Protein AF-A0A529NKX2-F1 (afdb_monomer_lite)

Radius of gyration: 17.45 Å; chains: 1; bounding box: 46×30×50 Å

Secondary structure (DSSP, 8-state):
-HHHHHHHHHHHHHTTT----HHHHHHHHHHHHHHHS--S------SSSSTT-TTTT-SS-S-EEE----S--HHHH-SSHHHHHHHHHTT--TT--EEE---S-HHHHHHHHHHHHHTT--EEEBTTTB-EEEETTEEEE-

Sequence (142 aa):
DQVFAEAIARVAAANEGQKITVFEILTAVTFLLFAEHPAEAAIIEVGLGGRFDATNVIARPAVSVIMPVSMDHEAYLGDRVELIAAEKAGIIKPGCPVVIGAQESETALQVLIDTAERLDCPTFVYGQDFLAFEENGRMVYQ

Structure (mmCIF, N/CA/C/O backbone):
data_AF-A0A529NKX2-F1
#
_entry.id   AF-A0A529NKX2-F1
#
loop_
_atom_site.group_PDB
_atom_site.id
_atom_site.type_symbol
_atom_site.label_atom_id
_atom_site.label_alt_id
_atom_site.label_comp_id
_atom_site.label_asym_id
_atom_site.label_entity_id
_atom_site.label_seq_id
_atom_site.pdbx_PDB_ins_code
_atom_site.Cartn_x
_atom_site.Cartn_y
_atom_site.Cartn_z
_atom_site.occupancy
_atom_site.B_iso_or_equiv
_atom_site.auth_seq_id
_atom_site.auth_comp_id
_atom_site.auth_asym_id
_atom_site.auth_atom_id
_atom_site.pdbx_PDB_model_num
ATOM 1 N N . ASP A 1 1 ? -23.058 16.094 -0.595 1.00 85.75 1 ASP A N 1
ATOM 2 C CA . ASP A 1 1 ? -23.478 14.759 -1.039 1.00 85.75 1 ASP A CA 1
ATOM 3 C C . ASP A 1 1 ? -24.134 14.047 0.140 1.00 85.75 1 ASP A C 1
ATOM 5 O O . ASP A 1 1 ? -23.579 14.118 1.233 1.00 85.75 1 ASP A O 1
ATOM 9 N N . GLN A 1 2 ? -25.337 13.490 -0.031 1.00 94.62 2 GLN A N 1
ATOM 10 C CA . GLN A 1 2 ? -26.101 12.903 1.081 1.00 94.62 2 GLN A CA 1
ATOM 11 C C . GLN A 1 2 ? -25.542 11.539 1.503 1.00 94.62 2 GLN A C 1
ATOM 13 O O . GLN A 1 2 ? -25.397 11.289 2.698 1.00 94.62 2 GLN A O 1
ATOM 18 N N . VAL A 1 3 ? -25.158 10.704 0.534 1.00 95.44 3 VAL A N 1
ATOM 19 C CA . VAL A 1 3 ? -24.600 9.365 0.775 1.00 95.44 3 VAL A CA 1
ATOM 20 C C . VAL A 1 3 ? -23.324 9.463 1.608 1.00 95.44 3 VAL A C 1
ATOM 22 O O . VAL A 1 3 ? -23.171 8.778 2.618 1.00 95.44 3 VAL A O 1
ATOM 25 N N . PHE A 1 4 ? -22.433 10.381 1.241 1.00 95.31 4 PHE A N 1
ATOM 26 C CA . PHE A 1 4 ? -21.187 10.609 1.961 1.00 95.31 4 PHE A CA 1
ATOM 27 C C . PHE A 1 4 ? -21.413 11.098 3.400 1.00 95.31 4 PHE A C 1
ATOM 29 O O . PHE A 1 4 ? -20.766 10.617 4.329 1.00 95.31 4 PHE A O 1
ATOM 36 N N . ALA A 1 5 ? -22.358 12.022 3.609 1.00 96.81 5 ALA A N 1
ATOM 37 C CA . ALA A 1 5 ? -22.680 12.530 4.943 1.00 96.81 5 ALA A CA 1
ATOM 38 C C . ALA A 1 5 ? -23.252 11.433 5.860 1.00 96.81 5 ALA A C 1
ATOM 40 O O . ALA A 1 5 ? -22.874 11.340 7.030 1.00 96.81 5 ALA A O 1
ATOM 41 N N . GLU A 1 6 ? -24.125 10.576 5.325 1.00 97.81 6 GLU A N 1
ATOM 42 C CA . GLU A 1 6 ? -24.682 9.432 6.052 1.00 97.81 6 GLU A CA 1
ATOM 43 C C . GLU A 1 6 ? -23.605 8.391 6.389 1.00 97.81 6 GLU A C 1
ATOM 45 O O . GLU A 1 6 ? -23.567 7.883 7.513 1.00 97.81 6 GLU A O 1
ATOM 50 N N . ALA A 1 7 ? -22.679 8.115 5.466 1.00 98.06 7 ALA A N 1
ATOM 51 C CA . ALA A 1 7 ? -21.559 7.212 5.713 1.00 98.06 7 ALA A CA 1
ATOM 52 C C . ALA A 1 7 ? -20.634 7.729 6.829 1.00 98.06 7 ALA A C 1
ATOM 54 O O . ALA A 1 7 ? -20.280 6.963 7.727 1.00 98.06 7 ALA A O 1
ATOM 55 N N . ILE A 1 8 ? -20.314 9.031 6.843 1.00 97.81 8 ILE A N 1
ATOM 56 C CA . ILE A 1 8 ? -19.549 9.650 7.940 1.00 97.81 8 ILE A CA 1
ATOM 57 C C . ILE A 1 8 ? -20.266 9.455 9.277 1.00 97.81 8 ILE A C 1
ATOM 59 O O . ILE A 1 8 ? -19.635 9.041 10.248 1.00 97.81 8 ILE A O 1
ATOM 63 N N . ALA A 1 9 ? -21.575 9.718 9.342 1.00 97.62 9 ALA A N 1
ATOM 64 C CA . ALA A 1 9 ? -22.340 9.567 10.579 1.00 97.62 9 ALA A CA 1
ATOM 65 C C . ALA A 1 9 ? -22.315 8.120 11.101 1.00 97.62 9 ALA A C 1
ATOM 67 O O . ALA A 1 9 ? -22.156 7.895 12.301 1.00 97.62 9 ALA A O 1
ATOM 68 N N . ARG A 1 10 ? -22.413 7.135 10.200 1.00 98.25 10 ARG A N 1
ATOM 69 C CA . ARG A 1 10 ? -22.352 5.705 10.539 1.00 98.25 10 ARG A CA 1
ATOM 70 C C . ARG A 1 10 ? -20.978 5.290 11.056 1.00 98.25 10 ARG A C 1
ATOM 72 O O . ARG A 1 10 ? -20.902 4.611 12.077 1.00 98.25 10 ARG A O 1
ATOM 79 N N . VAL A 1 11 ? -19.902 5.720 10.398 1.00 98.31 11 VAL A N 1
ATOM 80 C CA . VAL A 1 11 ? -18.531 5.433 10.849 1.00 98.31 11 VAL A CA 1
ATOM 81 C C . VAL A 1 11 ? -18.236 6.131 12.178 1.00 98.31 11 VAL A C 1
ATOM 83 O O . VAL A 1 11 ? -17.690 5.509 13.085 1.00 98.31 11 VAL A O 1
ATOM 86 N N . ALA A 1 12 ? -18.649 7.390 12.343 1.00 97.62 12 ALA A N 1
ATOM 87 C CA . ALA A 1 12 ? -18.492 8.120 13.599 1.00 97.62 12 ALA A CA 1
ATOM 88 C C . ALA A 1 12 ? -19.227 7.433 14.762 1.00 97.62 12 ALA A C 1
ATOM 90 O O . ALA A 1 12 ? -18.684 7.352 15.864 1.00 97.62 12 ALA A O 1
ATOM 91 N N . ALA A 1 13 ? -20.432 6.908 14.512 1.00 98.12 13 ALA A N 1
ATOM 92 C CA . ALA A 1 13 ? -21.175 6.122 15.492 1.00 98.12 13 ALA A CA 1
ATOM 93 C C . ALA A 1 13 ? -20.450 4.811 15.844 1.00 98.12 13 ALA A C 1
ATOM 95 O O . ALA A 1 13 ? -20.324 4.491 17.023 1.00 98.12 13 ALA A O 1
ATOM 96 N N . ALA A 1 14 ? -19.921 4.094 14.846 1.00 97.88 14 ALA A N 1
ATOM 97 C CA . ALA A 1 14 ? -19.155 2.859 15.047 1.00 97.88 14 ALA A CA 1
ATOM 98 C C . ALA A 1 14 ? -17.820 3.075 15.786 1.00 97.88 14 ALA A C 1
ATOM 100 O O . ALA A 1 14 ? -17.320 2.160 16.430 1.00 97.88 14 ALA A O 1
ATOM 101 N N . ASN A 1 15 ? -17.251 4.279 15.716 1.00 97.50 15 ASN A N 1
ATOM 102 C CA . ASN A 1 15 ? -16.038 4.659 16.439 1.00 97.50 15 ASN A CA 1
ATOM 103 C C . ASN A 1 15 ? -16.283 4.950 17.940 1.00 97.50 15 ASN A C 1
ATOM 105 O O . ASN A 1 15 ? -15.334 5.192 18.681 1.00 97.50 15 ASN A O 1
ATOM 109 N N . GLU A 1 16 ? -17.539 4.966 18.408 1.00 97.19 16 GLU A N 1
ATOM 110 C CA . GLU A 1 16 ? -17.915 5.067 19.834 1.00 97.19 16 GLU A CA 1
ATOM 111 C C . GLU A 1 16 ? -17.260 6.239 20.603 1.00 97.19 16 GLU A C 1
ATOM 113 O O . GLU A 1 16 ? -16.969 6.158 21.796 1.00 97.19 16 GLU A O 1
ATOM 118 N N . GLY A 1 17 ? -17.010 7.361 19.920 1.00 94.38 17 GLY A N 1
ATOM 119 C CA . GLY A 1 17 ? -16.386 8.546 20.521 1.00 94.38 17 GLY A CA 1
A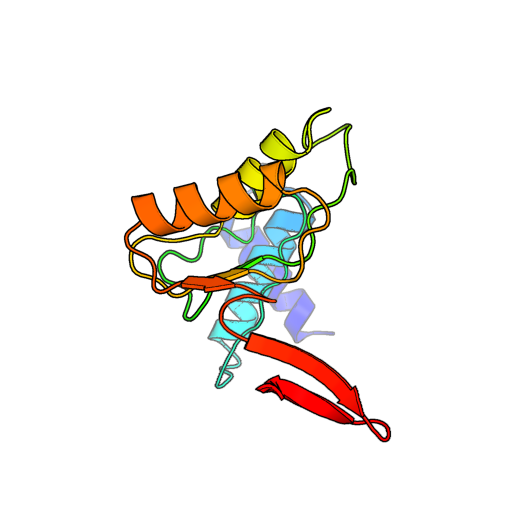TOM 120 C C . GLY A 1 17 ? -14.890 8.404 20.837 1.00 94.38 17 GLY A C 1
ATOM 121 O O . GLY A 1 17 ? -14.331 9.271 21.513 1.00 94.38 17 GLY A O 1
ATOM 122 N N . GLN A 1 18 ? -14.224 7.352 20.352 1.00 97.38 18 GLN A N 1
ATOM 123 C CA . GLN A 1 18 ? -12.772 7.217 20.460 1.00 97.38 18 GLN A CA 1
ATOM 124 C C . GLN A 1 18 ? -12.046 8.305 19.658 1.00 97.38 18 GLN A C 1
ATOM 126 O O . GLN A 1 18 ? -12.578 8.876 18.702 1.00 97.38 18 GLN A O 1
ATOM 131 N N . LYS A 1 19 ? -10.803 8.613 20.048 1.00 97.31 19 LYS A N 1
ATOM 132 C CA . LYS A 1 19 ? -9.968 9.541 19.277 1.00 97.31 19 LYS A CA 1
ATOM 133 C C . LYS A 1 19 ? -9.666 8.926 17.914 1.00 97.31 19 LYS A C 1
ATOM 135 O O . LYS A 1 19 ? -9.144 7.822 17.855 1.00 97.31 19 LYS A O 1
ATOM 140 N N . ILE A 1 20 ? -9.955 9.678 16.861 1.00 97.12 20 ILE A N 1
ATOM 141 C CA . ILE A 1 20 ? -9.715 9.294 15.474 1.00 97.12 20 ILE A CA 1
ATOM 142 C C . ILE A 1 20 ? -9.286 10.534 14.691 1.00 97.12 20 ILE A C 1
ATOM 144 O O . ILE A 1 20 ? -9.773 11.642 14.937 1.00 97.12 20 ILE A O 1
ATOM 148 N N . THR A 1 21 ? -8.341 10.370 13.778 1.00 97.06 21 THR A N 1
ATOM 149 C CA . THR A 1 21 ? -7.905 11.431 12.872 1.00 97.06 21 THR A CA 1
ATOM 150 C C . THR A 1 21 ? -8.891 11.603 11.717 1.00 97.06 21 THR A C 1
ATOM 152 O O . THR A 1 21 ? -9.696 10.723 11.407 1.00 97.06 21 THR A O 1
ATOM 155 N N . VAL A 1 22 ? -8.802 12.744 11.028 1.00 96.06 22 VAL A N 1
ATOM 156 C CA . VAL A 1 22 ? -9.583 12.979 9.802 1.00 96.06 22 VAL A CA 1
ATOM 157 C C . VAL A 1 22 ? -9.248 11.934 8.730 1.00 96.06 22 VAL A C 1
ATOM 159 O O . VAL A 1 22 ? -10.135 11.495 8.008 1.00 96.06 22 VAL A O 1
ATOM 162 N N . PHE A 1 23 ? -7.992 11.496 8.640 1.00 96.94 23 PHE A N 1
ATOM 163 C CA . PHE A 1 23 ? -7.594 10.504 7.644 1.00 96.94 23 PHE A CA 1
ATOM 164 C C . PHE A 1 23 ? -8.150 9.109 7.958 1.00 96.94 23 PHE A C 1
ATOM 166 O O . PHE A 1 23 ? -8.696 8.450 7.076 1.00 96.94 23 PHE A O 1
ATOM 173 N N . GLU A 1 24 ? -8.092 8.678 9.219 1.00 98.00 24 GLU A N 1
ATOM 174 C CA . GLU A 1 24 ? -8.627 7.378 9.642 1.00 98.00 24 GLU A CA 1
ATOM 175 C C . GLU A 1 24 ? -10.145 7.291 9.452 1.00 98.00 24 GLU A C 1
ATOM 177 O O . GLU A 1 24 ? -10.638 6.302 8.906 1.00 98.00 24 GLU A O 1
ATOM 182 N N . ILE A 1 25 ? -10.898 8.334 9.835 1.00 97.69 25 ILE A N 1
ATOM 183 C CA . ILE A 1 25 ? -12.359 8.313 9.677 1.00 97.69 25 ILE A CA 1
ATOM 184 C C . ILE A 1 25 ? -12.759 8.286 8.199 1.00 97.69 25 ILE A C 1
ATOM 186 O O . ILE A 1 25 ? -13.655 7.535 7.821 1.00 97.69 25 ILE A O 1
ATOM 190 N N . LEU A 1 26 ? -12.068 9.048 7.345 1.00 97.50 26 LEU A N 1
ATOM 191 C CA . LEU A 1 26 ? -12.326 9.046 5.907 1.00 97.50 26 LEU A CA 1
ATOM 192 C C . LEU A 1 26 ? -11.925 7.721 5.254 1.00 97.50 26 LEU A C 1
ATOM 194 O O . LEU A 1 26 ? -12.648 7.237 4.391 1.00 97.50 26 LEU A O 1
ATOM 198 N N . THR A 1 27 ? -10.842 7.091 5.706 1.00 97.88 27 THR A N 1
ATOM 199 C CA . THR A 1 27 ? -10.431 5.762 5.232 1.00 97.88 27 THR A CA 1
ATOM 200 C C . THR A 1 27 ? -11.493 4.706 5.548 1.00 97.88 27 THR A C 1
ATOM 202 O O . THR A 1 27 ? -11.876 3.922 4.678 1.00 97.88 27 THR A O 1
ATOM 205 N N . ALA A 1 28 ? -12.046 4.721 6.763 1.00 98.12 28 ALA A N 1
ATOM 206 C CA . ALA A 1 28 ? -13.148 3.837 7.132 1.00 98.12 28 ALA A CA 1
ATOM 207 C C . ALA A 1 28 ? -14.425 4.115 6.313 1.00 98.12 28 ALA A C 1
ATOM 209 O O . ALA A 1 28 ? -15.097 3.173 5.889 1.00 98.12 28 ALA A O 1
ATOM 210 N N . VAL A 1 29 ? -14.737 5.387 6.031 1.00 97.88 29 VAL A N 1
ATOM 211 C CA . VAL A 1 29 ? -15.843 5.769 5.133 1.00 97.88 29 VAL A CA 1
ATOM 212 C C . VAL A 1 29 ? -15.618 5.237 3.717 1.00 97.88 29 VAL A C 1
ATOM 214 O O . VAL A 1 29 ? -16.550 4.691 3.132 1.00 97.88 29 VAL A O 1
ATOM 217 N N . THR A 1 30 ? -14.397 5.322 3.183 1.00 96.56 30 THR A N 1
ATOM 218 C CA . THR A 1 30 ? -14.043 4.756 1.873 1.00 96.56 30 THR A CA 1
ATOM 219 C C . THR A 1 30 ? -14.324 3.256 1.821 1.00 96.56 30 TH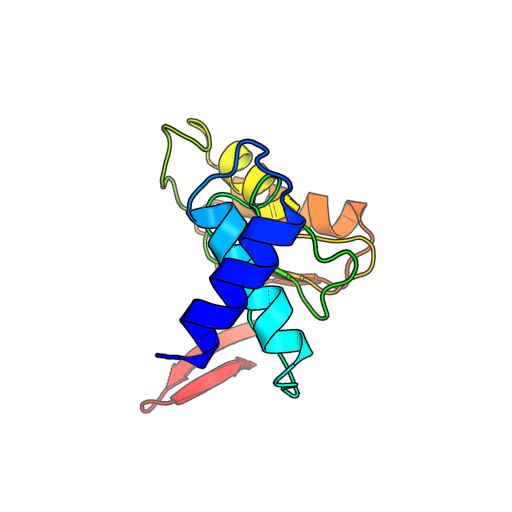R A C 1
ATOM 221 O O . THR A 1 30 ? -15.006 2.795 0.908 1.00 96.56 30 THR A O 1
ATOM 224 N N . PHE A 1 31 ? -13.872 2.489 2.820 1.00 96.62 31 PHE A N 1
ATOM 225 C CA . PHE A 1 31 ? -14.134 1.047 2.862 1.00 96.62 31 PHE A CA 1
ATOM 226 C C . PHE A 1 31 ? -15.620 0.712 2.987 1.00 96.62 31 PHE A C 1
ATOM 228 O O . PHE A 1 31 ? -16.087 -0.216 2.326 1.00 96.62 31 PHE A O 1
ATOM 235 N N . LEU A 1 32 ? -16.373 1.474 3.786 1.00 97.12 32 LEU A N 1
ATOM 236 C CA . LEU A 1 32 ? -17.819 1.300 3.894 1.00 97.12 32 LEU A CA 1
ATOM 237 C C . LEU A 1 32 ? -18.502 1.528 2.540 1.00 97.12 32 LEU A C 1
ATOM 239 O O . LEU A 1 32 ? -19.291 0.697 2.094 1.00 97.12 32 LEU A O 1
ATOM 243 N N . LEU A 1 33 ? -18.166 2.625 1.862 1.00 96.44 33 LEU A N 1
ATOM 244 C CA . LEU A 1 33 ? -18.782 2.972 0.587 1.00 96.44 33 LEU A CA 1
ATOM 245 C C . LEU A 1 33 ? -18.423 1.981 -0.521 1.00 96.44 33 LEU A C 1
ATOM 247 O O . LEU A 1 33 ? -19.312 1.620 -1.287 1.00 96.44 33 LEU A O 1
ATOM 251 N N . PHE A 1 34 ? -17.182 1.493 -0.586 1.00 95.62 34 PHE A N 1
ATOM 252 C CA . PHE A 1 34 ? -16.777 0.470 -1.561 1.00 95.62 34 PHE A CA 1
ATOM 253 C C . PHE A 1 34 ? -17.392 -0.906 -1.292 1.00 95.62 34 PHE A C 1
ATOM 255 O O . PHE A 1 34 ? -17.601 -1.671 -2.231 1.00 95.62 34 PHE A O 1
ATOM 262 N N . ALA A 1 35 ? -17.732 -1.224 -0.041 1.00 94.19 35 ALA A N 1
ATOM 263 C CA . ALA A 1 35 ? -18.489 -2.434 0.270 1.00 94.19 35 ALA A CA 1
ATOM 264 C C . ALA A 1 35 ? -19.962 -2.336 -0.177 1.00 94.19 35 ALA A C 1
ATOM 266 O O . ALA A 1 35 ? -20.564 -3.344 -0.542 1.00 94.19 35 ALA A O 1
ATOM 267 N N . GLU A 1 36 ? -20.544 -1.134 -0.152 1.00 95.88 36 GLU A N 1
ATOM 268 C CA . GLU A 1 36 ? -21.944 -0.879 -0.529 1.00 95.88 36 GLU A CA 1
ATOM 269 C C . GLU A 1 36 ? -22.129 -0.598 -2.026 1.00 95.88 36 GLU A C 1
ATOM 271 O O . GLU A 1 36 ? -23.197 -0.856 -2.580 1.00 95.88 36 GLU A O 1
ATOM 276 N N . HIS A 1 37 ? -21.078 -0.113 -2.683 1.00 94.31 37 HIS A N 1
ATOM 277 C CA . HIS A 1 37 ? -21.026 0.182 -4.111 1.00 94.31 37 HIS A CA 1
ATOM 278 C C . HIS A 1 37 ? -19.907 -0.662 -4.732 1.00 94.31 37 HIS A C 1
ATOM 280 O O . HIS A 1 37 ? -18.814 -0.145 -4.979 1.00 94.31 37 HIS A O 1
ATOM 286 N N . PRO A 1 38 ? -20.140 -1.974 -4.920 1.00 89.69 38 PRO A N 1
ATOM 287 C CA . PRO A 1 38 ? -19.096 -2.887 -5.353 1.00 89.69 38 PRO A CA 1
ATOM 288 C C . PRO A 1 38 ? -18.570 -2.501 -6.738 1.00 89.69 38 PRO A C 1
ATOM 290 O O . PRO A 1 38 ? -19.341 -2.213 -7.652 1.00 89.69 38 PRO A O 1
ATOM 293 N N . ALA A 1 39 ? -17.249 -2.548 -6.879 1.00 91.06 39 ALA A N 1
ATOM 294 C CA . ALA A 1 39 ? -16.526 -2.421 -8.138 1.00 91.06 39 ALA A CA 1
ATOM 295 C C . ALA A 1 39 ? -15.757 -3.718 -8.419 1.00 91.06 39 ALA A C 1
ATOM 297 O O . ALA A 1 39 ? -15.480 -4.495 -7.502 1.00 91.06 39 ALA A O 1
ATOM 298 N N . GLU A 1 40 ? -15.362 -3.946 -9.672 1.00 95.06 40 GLU A N 1
ATOM 299 C CA . GLU A 1 40 ? -14.518 -5.092 -10.036 1.00 95.06 40 GLU A CA 1
ATOM 300 C C . GLU A 1 40 ? -13.131 -5.013 -9.382 1.00 95.06 40 GLU A C 1
ATOM 302 O O . GLU A 1 40 ? -12.517 -6.039 -9.090 1.00 95.06 40 GLU A O 1
ATOM 307 N N . ALA A 1 41 ? -12.648 -3.794 -9.136 1.00 95.00 41 ALA A N 1
ATOM 308 C CA . ALA A 1 41 ? -11.423 -3.521 -8.403 1.00 95.00 41 ALA A CA 1
ATOM 309 C C . ALA A 1 41 ? -11.530 -2.186 -7.656 1.00 95.00 41 ALA A C 1
ATOM 311 O O . ALA A 1 41 ? -12.131 -1.232 -8.148 1.00 95.00 41 ALA A O 1
ATOM 312 N N . ALA A 1 42 ? -10.893 -2.112 -6.489 1.00 95.56 42 ALA A N 1
ATOM 313 C CA . ALA A 1 42 ? -10.696 -0.874 -5.746 1.00 95.56 42 ALA A CA 1
ATOM 314 C C . ALA A 1 42 ? -9.198 -0.560 -5.686 1.00 95.56 42 ALA A C 1
ATOM 316 O O . ALA A 1 42 ? -8.399 -1.408 -5.288 1.00 95.56 42 ALA A O 1
ATOM 317 N N . ILE A 1 43 ? -8.828 0.659 -6.074 1.00 96.75 43 ILE A N 1
ATOM 318 C CA . ILE A 1 43 ? -7.463 1.171 -5.939 1.00 96.75 43 ILE A CA 1
ATOM 319 C C . ILE A 1 43 ? -7.424 2.010 -4.669 1.00 96.75 43 ILE A C 1
ATOM 321 O O . ILE A 1 43 ? -8.171 2.981 -4.546 1.00 96.75 43 ILE A O 1
ATOM 325 N N . ILE A 1 44 ? -6.576 1.612 -3.723 1.00 97.31 44 ILE A N 1
ATOM 326 C CA . ILE A 1 44 ? -6.427 2.285 -2.434 1.00 97.31 44 ILE A CA 1
ATOM 327 C C . ILE A 1 44 ? -5.046 2.924 -2.396 1.00 97.31 44 ILE A C 1
ATOM 329 O O . ILE A 1 44 ? -4.034 2.230 -2.309 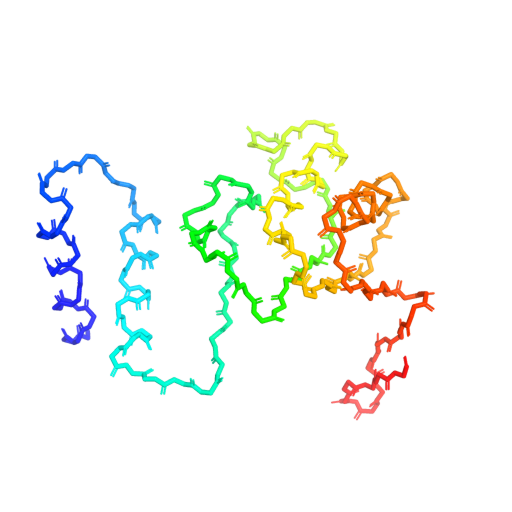1.00 97.31 44 ILE A O 1
ATOM 333 N N . GLU A 1 45 ? -5.016 4.247 -2.501 1.00 97.38 45 GLU A N 1
ATOM 334 C CA . GLU A 1 45 ? -3.793 5.028 -2.358 1.00 97.38 45 GLU A CA 1
ATOM 335 C C . GLU A 1 45 ? -3.455 5.187 -0.874 1.00 97.38 45 GLU A C 1
ATOM 337 O O . GLU A 1 45 ? -4.296 5.592 -0.070 1.00 97.38 45 GLU A O 1
ATOM 342 N N . VAL A 1 46 ? -2.219 4.847 -0.517 1.00 97.06 46 VAL A N 1
ATOM 343 C CA . VAL A 1 46 ? -1.682 5.035 0.833 1.00 97.06 46 VAL A CA 1
ATOM 344 C C . VAL A 1 46 ? -1.550 6.529 1.116 1.00 97.06 46 VAL A C 1
ATOM 346 O O . VAL A 1 46 ? -1.013 7.259 0.288 1.00 97.06 46 VAL A O 1
ATOM 349 N N . GLY A 1 47 ? -1.979 6.980 2.296 1.00 93.06 47 GLY A N 1
ATOM 350 C CA . GLY A 1 47 ? -1.854 8.386 2.683 1.00 93.06 47 GLY A CA 1
ATOM 351 C C . GLY A 1 47 ? -0.407 8.799 2.944 1.00 93.06 47 GLY A C 1
ATOM 352 O O . GLY A 1 47 ? 0.098 9.740 2.334 1.00 93.06 47 GLY A O 1
ATOM 353 N N . LEU A 1 48 ? 0.271 8.103 3.860 1.00 90.31 48 LEU A N 1
ATOM 354 C CA . LEU A 1 48 ? 1.669 8.367 4.198 1.00 90.31 48 LEU A CA 1
ATOM 355 C C . LEU A 1 48 ? 2.416 7.093 4.605 1.00 90.31 48 LEU A C 1
ATOM 357 O O . LEU A 1 48 ? 1.974 6.324 5.455 1.00 90.31 48 LEU A O 1
ATOM 361 N N . GLY A 1 49 ? 3.609 6.905 4.039 1.00 92.12 49 GLY A N 1
ATOM 362 C CA . GLY A 1 49 ? 4.448 5.744 4.335 1.00 92.12 49 GLY A CA 1
ATOM 363 C C . GLY A 1 49 ? 3.828 4.460 3.788 1.00 92.12 49 GLY A C 1
ATOM 364 O O . GLY A 1 49 ? 3.861 4.237 2.580 1.00 92.12 49 GLY A O 1
ATOM 365 N N . GLY A 1 50 ? 3.286 3.627 4.675 1.00 95.56 50 GLY A N 1
ATOM 366 C CA . GLY A 1 50 ? 2.619 2.372 4.324 1.00 95.56 50 GLY A CA 1
ATOM 367 C C . GLY A 1 50 ? 2.332 1.502 5.539 1.00 95.56 50 GLY A C 1
ATOM 368 O O . GLY A 1 50 ? 1.184 1.170 5.816 1.00 95.56 50 GLY A O 1
ATOM 369 N N . ARG A 1 51 ? 3.364 1.172 6.319 1.00 96.19 51 ARG A N 1
ATOM 370 C CA . ARG A 1 51 ? 3.276 0.249 7.460 1.00 96.19 51 ARG A CA 1
ATOM 371 C C . ARG A 1 51 ? 2.200 0.635 8.474 1.00 96.19 51 ARG A C 1
ATOM 373 O O . ARG A 1 51 ? 1.436 -0.238 8.881 1.00 96.19 51 ARG A O 1
ATOM 380 N N . PHE A 1 52 ? 2.147 1.907 8.855 1.00 95.50 52 PHE A N 1
ATOM 381 C CA . PHE A 1 52 ? 1.205 2.443 9.845 1.00 95.50 52 PHE A CA 1
ATOM 382 C C . PHE A 1 52 ? 0.102 3.313 9.236 1.00 95.50 52 PHE A C 1
ATOM 384 O O . PHE A 1 52 ? -0.597 4.018 9.961 1.00 95.50 52 PHE A O 1
ATOM 391 N N . ASP A 1 53 ? -0.057 3.277 7.916 1.00 97.56 53 ASP A N 1
ATOM 392 C CA . ASP A 1 53 ? -1.107 4.037 7.256 1.00 97.56 53 ASP A CA 1
ATOM 393 C C . ASP A 1 53 ? -2.489 3.435 7.552 1.00 97.56 53 ASP A C 1
ATOM 395 O O . ASP A 1 53 ? -2.644 2.212 7.620 1.00 97.56 53 ASP A O 1
ATOM 399 N N . ALA A 1 54 ? -3.513 4.284 7.689 1.00 97.81 54 ALA A N 1
ATOM 400 C CA . ALA A 1 54 ? -4.878 3.839 7.981 1.00 97.81 54 ALA A CA 1
ATOM 401 C C . ALA A 1 54 ? -5.438 2.883 6.911 1.00 97.81 54 ALA A C 1
ATOM 403 O O . ALA A 1 54 ? -6.313 2.065 7.200 1.00 97.81 54 ALA A O 1
ATOM 404 N N . THR A 1 55 ? -4.926 2.954 5.678 1.00 98.06 55 THR A N 1
ATOM 405 C CA . THR A 1 55 ? -5.327 2.063 4.583 1.00 98.06 55 THR A CA 1
ATOM 406 C C . THR A 1 55 ? -4.766 0.647 4.722 1.00 98.06 55 THR A C 1
ATOM 408 O O . THR A 1 55 ? -5.316 -0.294 4.143 1.00 98.06 55 THR A O 1
ATOM 411 N N . ASN A 1 56 ? -3.719 0.442 5.533 1.00 98.12 56 ASN A N 1
ATOM 412 C CA . ASN A 1 56 ? -2.987 -0.824 5.633 1.00 98.12 56 ASN A CA 1
ATOM 413 C C . ASN A 1 56 ? -3.698 -1.912 6.468 1.00 98.12 56 ASN A C 1
ATOM 415 O O . ASN A 1 56 ? -3.075 -2.792 7.064 1.00 98.12 56 ASN A O 1
ATOM 419 N N . VAL A 1 57 ? -5.026 -1.894 6.479 1.00 97.31 57 VAL A N 1
ATOM 420 C CA . VAL A 1 57 ? -5.890 -2.876 7.151 1.00 97.31 57 VAL A CA 1
ATOM 421 C C . VAL A 1 57 ? -6.328 -4.017 6.224 1.00 97.31 57 VAL A C 1
ATOM 423 O O . VAL A 1 57 ? -6.926 -4.996 6.668 1.00 97.31 57 VAL A O 1
ATOM 426 N N . ILE A 1 58 ? -6.000 -3.936 4.930 1.00 96.75 58 ILE A N 1
ATOM 427 C CA . ILE A 1 58 ? -6.296 -4.984 3.946 1.00 96.75 58 ILE A CA 1
ATOM 428 C C . ILE A 1 58 ? -5.314 -6.146 4.135 1.00 96.75 58 ILE A C 1
ATOM 430 O O . ILE A 1 58 ? -4.124 -6.035 3.835 1.00 96.75 58 ILE A O 1
ATOM 434 N N . ALA A 1 59 ? -5.807 -7.280 4.634 1.00 97.06 59 ALA A N 1
ATOM 435 C CA . ALA A 1 59 ? -4.969 -8.443 4.936 1.00 97.06 59 ALA A CA 1
ATOM 436 C C . ALA A 1 59 ? -4.439 -9.168 3.684 1.00 97.06 59 ALA A C 1
ATOM 438 O O . ALA A 1 59 ? -3.341 -9.717 3.722 1.00 97.06 59 ALA A O 1
ATOM 439 N N . ARG A 1 60 ? -5.217 -9.185 2.592 1.00 97.44 60 ARG A N 1
ATOM 440 C CA . ARG A 1 60 ? -4.884 -9.868 1.330 1.00 97.44 60 ARG A CA 1
ATOM 441 C C . ARG A 1 60 ? -5.240 -8.988 0.124 1.00 97.44 60 ARG A C 1
ATOM 443 O O . ARG A 1 60 ? -6.326 -9.163 -0.432 1.00 97.44 60 ARG A O 1
ATOM 450 N N . PRO A 1 61 ? -4.399 -8.004 -0.238 1.00 98.00 61 PRO A N 1
ATOM 451 C CA . PRO A 1 61 ? -4.594 -7.236 -1.462 1.00 98.00 61 PRO A CA 1
ATOM 452 C C . PRO A 1 61 ? -4.407 -8.141 -2.688 1.00 98.00 61 PRO A C 1
ATOM 454 O O . PRO A 1 61 ? -3.635 -9.097 -2.648 1.00 98.00 61 PRO A O 1
ATOM 457 N N . ALA A 1 62 ? -5.099 -7.831 -3.787 1.00 98.19 62 ALA A N 1
ATOM 458 C CA . ALA A 1 62 ? -4.889 -8.534 -5.057 1.00 98.19 62 ALA A CA 1
ATOM 459 C C . ALA A 1 62 ? -3.471 -8.297 -5.607 1.00 98.19 62 ALA A C 1
ATOM 461 O O . ALA A 1 62 ? -2.879 -9.186 -6.212 1.00 98.19 62 ALA A O 1
ATOM 462 N N . VAL A 1 63 ? -2.939 -7.097 -5.370 1.00 98.50 63 VAL A N 1
ATOM 463 C CA . VAL A 1 63 ? -1.565 -6.693 -5.662 1.00 98.50 63 VAL A CA 1
ATOM 464 C C . VAL A 1 63 ? -1.210 -5.491 -4.787 1.00 98.50 63 VAL A C 1
ATOM 466 O O . VAL A 1 63 ? -2.052 -4.617 -4.571 1.00 98.50 63 VAL A O 1
ATOM 469 N N . SER A 1 64 ? 0.023 -5.439 -4.290 1.00 98.62 64 SER A N 1
ATOM 470 C CA . SER A 1 64 ? 0.608 -4.229 -3.701 1.00 98.62 64 SER A CA 1
ATOM 471 C C . SER A 1 64 ? 1.498 -3.546 -4.735 1.00 98.62 64 SER A C 1
ATOM 473 O O . SER A 1 64 ? 2.233 -4.211 -5.459 1.00 98.62 64 SER A O 1
ATOM 475 N N . VAL A 1 65 ? 1.453 -2.219 -4.817 1.00 98.31 65 VAL A N 1
ATOM 476 C CA . VAL A 1 65 ? 2.238 -1.459 -5.797 1.00 98.31 65 VAL A CA 1
ATOM 477 C C . VAL A 1 65 ? 3.093 -0.438 -5.063 1.00 98.31 65 VAL A C 1
ATOM 479 O O . VAL A 1 65 ? 2.564 0.396 -4.331 1.00 98.31 65 VAL A O 1
ATOM 482 N N . ILE A 1 66 ? 4.409 -0.499 -5.259 1.00 97.94 66 ILE A N 1
ATOM 483 C CA . ILE A 1 66 ? 5.357 0.458 -4.686 1.00 97.94 66 ILE A CA 1
ATOM 484 C C . ILE A 1 66 ? 5.892 1.342 -5.806 1.00 97.94 66 ILE A C 1
ATOM 486 O O . ILE A 1 66 ? 6.652 0.897 -6.662 1.00 97.94 66 ILE A O 1
ATOM 490 N N . MET A 1 67 ? 5.464 2.600 -5.809 1.00 95.00 67 MET A N 1
ATOM 491 C CA . MET A 1 67 ? 5.956 3.636 -6.721 1.00 95.00 67 MET A CA 1
ATOM 492 C C . MET A 1 67 ? 7.353 4.141 -6.309 1.00 95.00 67 MET A C 1
ATOM 494 O O . MET A 1 67 ? 7.834 3.741 -5.242 1.00 95.00 67 MET A O 1
ATOM 498 N N . PRO A 1 68 ? 8.045 4.941 -7.151 1.00 93.06 68 PRO A N 1
ATOM 499 C CA . PRO A 1 68 ? 9.397 5.412 -6.857 1.00 93.06 68 PRO A CA 1
ATOM 500 C C . PRO A 1 68 ? 9.533 5.964 -5.433 1.00 93.06 68 PRO A C 1
ATOM 502 O O . PRO A 1 68 ? 8.720 6.775 -4.985 1.00 93.06 68 PRO A O 1
ATOM 505 N N . VAL A 1 69 ? 10.544 5.485 -4.708 1.00 89.00 69 VAL A N 1
ATOM 506 C CA . VAL A 1 69 ? 10.870 5.930 -3.355 1.00 89.00 69 VAL A CA 1
ATOM 507 C C . VAL A 1 69 ? 11.897 7.050 -3.447 1.00 89.00 69 VAL A C 1
ATOM 509 O O . VAL A 1 69 ? 13.058 6.830 -3.787 1.00 89.00 69 VAL A O 1
ATOM 512 N N . SER A 1 70 ? 11.454 8.252 -3.112 1.00 80.00 70 SER A N 1
ATOM 513 C CA . SER A 1 70 ? 12.252 9.470 -2.995 1.00 80.00 70 SER A CA 1
ATOM 514 C C . SER A 1 70 ? 12.406 9.879 -1.529 1.00 80.00 70 SER A C 1
ATOM 516 O O . SER A 1 70 ? 11.682 9.410 -0.643 1.00 80.00 70 SER A O 1
ATOM 518 N N . MET A 1 71 ? 13.348 10.789 -1.274 1.00 72.75 71 MET A N 1
ATOM 519 C CA . MET A 1 71 ? 13.442 11.514 -0.006 1.00 72.75 71 MET A CA 1
ATOM 520 C C . MET A 1 71 ? 12.307 12.543 0.083 1.00 72.75 71 MET A C 1
ATOM 522 O O . MET A 1 71 ? 12.520 13.738 -0.086 1.00 72.75 71 MET A O 1
ATOM 526 N N . ASP A 1 72 ? 11.089 12.064 0.318 1.00 64.50 72 ASP A N 1
ATOM 527 C CA . ASP A 1 72 ? 9.923 12.890 0.617 1.00 64.50 72 ASP A CA 1
ATOM 528 C C . ASP A 1 72 ? 9.466 12.631 2.055 1.00 64.50 72 ASP A C 1
ATOM 530 O O . ASP A 1 72 ? 9.505 11.504 2.550 1.00 64.50 72 ASP A O 1
ATOM 534 N N . HIS A 1 73 ? 8.993 13.680 2.732 1.00 60.44 73 HIS A N 1
ATOM 535 C CA . HIS A 1 73 ? 8.450 13.596 4.094 1.00 60.44 73 HIS A CA 1
ATOM 536 C C . HIS A 1 73 ? 9.444 13.100 5.164 1.00 60.44 73 HIS A C 1
ATOM 538 O O . HIS A 1 73 ? 9.054 12.373 6.080 1.00 60.44 73 HIS A O 1
ATOM 544 N N . GLU A 1 74 ? 10.700 13.558 5.108 1.00 62.59 74 GLU A N 1
ATOM 545 C CA . GLU A 1 74 ? 11.768 13.205 6.067 1.00 62.59 74 GLU A CA 1
ATOM 546 C C . GLU A 1 74 ? 11.334 13.327 7.539 1.00 62.59 74 GLU A C 1
ATOM 548 O O . GLU A 1 74 ? 11.631 12.464 8.365 1.00 62.59 74 GLU A O 1
ATOM 553 N N . ALA A 1 75 ? 10.547 14.363 7.860 1.00 60.41 75 ALA A N 1
ATOM 554 C CA . ALA A 1 75 ? 10.031 14.612 9.207 1.00 60.41 75 ALA A CA 1
ATOM 555 C C . ALA A 1 75 ? 9.147 13.477 9.769 1.00 60.41 75 ALA A C 1
ATOM 557 O O . ALA A 1 75 ? 8.969 13.400 10.983 1.00 60.41 75 ALA A O 1
ATOM 558 N N . TYR A 1 76 ? 8.591 12.619 8.907 1.00 58.78 76 TYR A N 1
ATOM 559 C CA . TYR A 1 76 ? 7.696 11.521 9.285 1.00 58.78 76 TYR A CA 1
ATOM 560 C C . TYR A 1 76 ? 8.260 10.133 8.963 1.00 58.78 76 TYR A C 1
ATOM 562 O O . TYR A 1 76 ? 7.929 9.183 9.667 1.00 58.78 76 TYR A O 1
ATOM 570 N N . LEU A 1 77 ? 9.084 10.002 7.916 1.00 61.75 77 LEU A N 1
ATOM 571 C CA . LEU A 1 77 ? 9.533 8.705 7.385 1.00 61.75 77 LEU A CA 1
ATOM 572 C C . LEU A 1 77 ? 11.023 8.403 7.632 1.00 61.75 77 LEU A C 1
ATOM 574 O O . LEU A 1 77 ? 11.476 7.295 7.349 1.00 61.75 77 LEU A O 1
ATOM 578 N N . GLY A 1 78 ? 11.771 9.354 8.202 1.00 61.12 78 GLY A N 1
ATOM 579 C CA . GLY A 1 78 ? 13.192 9.213 8.521 1.00 61.12 78 GLY A CA 1
ATOM 580 C C . GLY A 1 78 ? 14.113 9.956 7.551 1.00 61.12 78 GLY A C 1
ATOM 581 O O . GLY A 1 78 ? 13.686 10.502 6.540 1.00 61.12 78 GLY A O 1
ATOM 582 N N . ASP A 1 79 ? 15.403 9.971 7.875 1.00 78.00 79 ASP A N 1
ATOM 583 C CA . ASP A 1 79 ? 16.462 10.718 7.180 1.00 78.00 79 ASP A CA 1
ATOM 584 C C . ASP A 1 79 ? 17.260 9.860 6.181 1.00 78.00 79 ASP A C 1
ATOM 586 O O . ASP A 1 79 ? 18.308 10.267 5.678 1.00 78.00 79 ASP A O 1
ATOM 590 N N . ARG A 1 80 ? 16.778 8.644 5.908 1.00 83.50 80 ARG A N 1
ATOM 591 C CA . ARG A 1 80 ? 17.457 7.623 5.108 1.00 83.50 80 ARG A CA 1
ATOM 592 C C . ARG A 1 80 ? 16.463 6.927 4.189 1.00 83.50 80 ARG A C 1
ATOM 594 O O . ARG A 1 80 ? 15.432 6.436 4.650 1.00 83.50 80 ARG A O 1
ATOM 601 N N . VAL A 1 81 ? 16.786 6.843 2.901 1.00 87.62 81 VAL A N 1
ATOM 602 C CA . VAL A 1 81 ? 15.894 6.306 1.859 1.00 87.62 81 VAL A CA 1
ATOM 603 C C . VAL A 1 81 ? 15.477 4.854 2.126 1.00 87.62 81 VAL A C 1
ATOM 605 O O . VAL A 1 81 ? 14.352 4.466 1.833 1.00 87.62 81 VAL A O 1
ATOM 608 N N . GLU A 1 82 ? 16.334 4.061 2.766 1.00 89.38 82 GLU A N 1
ATOM 609 C CA . GLU A 1 82 ? 16.040 2.699 3.217 1.00 89.38 82 GLU A CA 1
ATOM 610 C C . GLU A 1 82 ? 14.952 2.633 4.295 1.00 89.38 82 GLU A C 1
ATOM 612 O O . GLU A 1 82 ? 14.182 1.675 4.320 1.00 89.38 82 GLU A O 1
ATOM 617 N N . LEU A 1 83 ? 14.858 3.638 5.173 1.00 90.19 83 LEU A N 1
ATOM 618 C CA . LEU A 1 83 ? 13.806 3.709 6.190 1.00 90.19 83 LEU A CA 1
ATOM 619 C C . LEU A 1 83 ? 12.471 4.053 5.534 1.00 90.19 83 LEU A C 1
ATOM 621 O O . LEU A 1 83 ? 11.463 3.405 5.813 1.00 90.19 83 LEU A O 1
ATOM 625 N N . ILE A 1 84 ? 12.489 4.995 4.589 1.00 91.50 84 ILE A N 1
ATOM 626 C CA . ILE A 1 84 ? 11.318 5.355 3.784 1.00 91.50 84 ILE A CA 1
ATOM 627 C C . ILE A 1 84 ? 10.843 4.140 2.973 1.00 91.50 84 ILE A C 1
ATOM 629 O O . ILE A 1 84 ? 9.648 3.837 2.944 1.00 91.50 84 ILE A O 1
ATOM 633 N N . ALA A 1 85 ? 11.772 3.410 2.350 1.00 94.62 85 ALA A N 1
ATOM 634 C CA . ALA A 1 85 ? 11.478 2.184 1.619 1.00 94.62 85 ALA A CA 1
ATOM 635 C C . ALA A 1 85 ? 10.878 1.114 2.539 1.00 94.62 85 ALA A C 1
ATOM 637 O O . ALA A 1 85 ? 9.878 0.504 2.173 1.00 94.62 85 ALA A O 1
ATOM 638 N N . ALA A 1 86 ? 11.420 0.924 3.746 1.00 94.94 86 ALA A N 1
ATOM 639 C CA . ALA A 1 86 ? 10.891 -0.030 4.719 1.00 94.94 86 ALA A CA 1
ATOM 640 C C . ALA A 1 86 ? 9.477 0.339 5.205 1.00 94.94 86 ALA A C 1
ATOM 642 O O . ALA A 1 86 ? 8.628 -0.542 5.350 1.00 94.94 86 ALA A O 1
ATOM 643 N N . GLU A 1 87 ? 9.194 1.628 5.414 1.00 95.31 87 GLU A N 1
ATOM 644 C CA . GLU A 1 87 ? 7.849 2.102 5.755 1.00 95.31 87 GLU A CA 1
ATOM 645 C C . GLU A 1 87 ? 6.856 1.836 4.617 1.00 95.31 87 GLU A C 1
ATOM 647 O O . GLU A 1 87 ? 5.778 1.286 4.856 1.00 95.31 87 GLU A O 1
ATOM 652 N N . LYS A 1 88 ? 7.230 2.137 3.368 1.00 96.19 88 LYS A N 1
ATOM 653 C CA . LYS A 1 88 ? 6.401 1.854 2.183 1.00 96.19 88 LYS A CA 1
ATOM 654 C C . LYS A 1 88 ? 6.214 0.352 1.956 1.00 96.19 88 LYS A C 1
ATOM 656 O O . LYS A 1 88 ? 5.102 -0.091 1.681 1.00 96.19 88 LYS A O 1
ATOM 661 N N . ALA A 1 89 ? 7.255 -0.453 2.168 1.00 97.62 89 ALA A N 1
ATOM 662 C CA . ALA A 1 89 ? 7.204 -1.914 2.075 1.00 97.62 89 ALA A CA 1
ATOM 663 C C . ALA A 1 89 ? 6.215 -2.550 3.067 1.00 97.62 89 ALA A C 1
ATOM 665 O O . ALA A 1 89 ? 5.825 -3.703 2.898 1.00 97.62 89 ALA A O 1
ATOM 666 N N . GLY A 1 90 ? 5.758 -1.808 4.081 1.00 97.69 90 GLY A N 1
ATOM 667 C CA . GLY A 1 90 ? 4.766 -2.271 5.047 1.00 97.69 90 GLY A CA 1
ATOM 668 C C . GLY A 1 90 ? 3.399 -2.648 4.458 1.00 97.69 90 GLY A C 1
ATOM 669 O O . GLY A 1 90 ? 2.622 -3.313 5.149 1.00 97.69 90 GLY A O 1
ATOM 670 N N . ILE A 1 91 ? 3.099 -2.270 3.208 1.00 98.50 91 ILE A N 1
ATOM 671 C CA . ILE A 1 91 ? 1.888 -2.725 2.500 1.00 98.50 91 ILE A CA 1
ATOM 672 C C . ILE A 1 91 ? 2.084 -4.042 1.732 1.00 98.50 91 ILE A C 1
ATOM 674 O O . ILE A 1 91 ? 1.114 -4.586 1.203 1.00 98.50 91 ILE A O 1
ATOM 678 N N . ILE A 1 92 ? 3.307 -4.572 1.647 1.00 98.56 92 ILE A N 1
ATOM 679 C CA . ILE A 1 92 ? 3.580 -5.884 1.047 1.00 98.56 92 ILE A CA 1
ATOM 680 C C . ILE A 1 92 ? 3.059 -6.956 2.009 1.00 98.56 92 ILE A C 1
ATOM 682 O O . ILE A 1 92 ? 3.381 -6.946 3.199 1.00 98.56 92 ILE A O 1
ATOM 686 N N . LYS A 1 93 ? 2.213 -7.866 1.512 1.00 98.62 93 LYS A N 1
ATOM 687 C CA . LYS A 1 93 ? 1.560 -8.902 2.329 1.00 98.62 93 LYS A CA 1
ATOM 688 C C . LYS A 1 93 ? 2.013 -10.305 1.908 1.00 98.62 93 LYS A 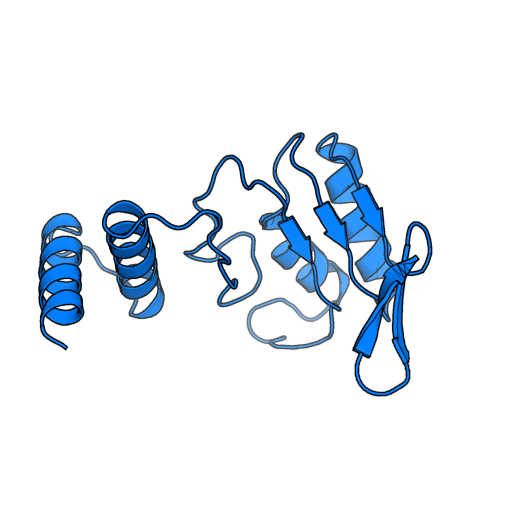C 1
ATOM 690 O O . LYS A 1 93 ? 2.175 -10.526 0.710 1.00 98.62 93 LYS A O 1
ATOM 695 N N . PRO A 1 94 ? 2.173 -11.250 2.860 1.00 98.56 94 PRO A N 1
ATOM 696 C CA . PRO A 1 94 ? 2.655 -12.600 2.575 1.00 98.56 94 PRO A CA 1
ATOM 697 C C . PRO A 1 94 ? 1.929 -13.273 1.410 1.00 98.56 94 PRO A C 1
ATOM 699 O O . PRO A 1 94 ? 0.694 -13.299 1.383 1.00 98.56 94 PRO A O 1
ATOM 702 N N . GLY A 1 95 ? 2.692 -13.806 0.455 1.00 98.44 95 GLY A N 1
ATOM 703 C CA . GLY A 1 95 ? 2.186 -14.520 -0.719 1.00 98.44 95 GLY A CA 1
ATOM 704 C C . GLY A 1 95 ? 1.351 -13.683 -1.696 1.00 98.44 95 GLY A C 1
ATOM 705 O O . GLY A 1 95 ? 0.853 -14.225 -2.682 1.00 98.44 95 GLY A O 1
ATOM 706 N N . CYS A 1 96 ? 1.160 -12.385 -1.443 1.00 98.69 96 CYS A N 1
ATOM 707 C CA . CYS A 1 96 ? 0.419 -11.498 -2.334 1.00 98.69 96 CYS A CA 1
ATOM 708 C C . CYS A 1 96 ? 1.374 -10.914 -3.388 1.00 98.69 96 CYS A C 1
ATOM 710 O O . CYS A 1 96 ? 2.512 -10.588 -3.041 1.00 98.69 96 CYS A O 1
ATOM 712 N N . PRO A 1 97 ? 0.944 -10.757 -4.653 1.00 98.75 97 PRO A N 1
ATOM 713 C CA . PRO A 1 97 ? 1.769 -10.139 -5.682 1.00 98.75 97 PRO A CA 1
ATOM 714 C C . PRO A 1 97 ? 2.207 -8.721 -5.312 1.00 98.75 97 PRO A C 1
ATOM 716 O O . PRO A 1 97 ? 1.428 -7.953 -4.738 1.00 98.75 97 PRO A O 1
ATOM 719 N N . VAL A 1 98 ? 3.425 -8.353 -5.701 1.00 98.75 98 VAL A N 1
ATOM 720 C CA . VAL A 1 98 ? 3.940 -6.990 -5.569 1.00 98.75 98 VAL A CA 1
ATOM 721 C C . VAL A 1 98 ? 4.560 -6.506 -6.874 1.00 98.75 98 VAL A C 1
ATOM 723 O O . VAL A 1 98 ? 5.330 -7.216 -7.519 1.00 98.75 98 VAL A O 1
ATOM 726 N N . VAL A 1 99 ? 4.220 -5.277 -7.254 1.00 98.50 99 VAL A N 1
ATOM 727 C CA . VAL A 1 99 ? 4.825 -4.562 -8.379 1.00 98.50 99 VAL A CA 1
ATOM 728 C C . VAL A 1 99 ? 5.666 -3.419 -7.828 1.00 98.50 99 VAL A C 1
ATOM 730 O O . VAL A 1 99 ? 5.155 -2.546 -7.124 1.00 98.50 99 VAL A O 1
ATOM 733 N N . ILE A 1 100 ? 6.952 -3.416 -8.153 1.00 98.38 100 ILE A N 1
ATOM 734 C CA . ILE A 1 100 ? 7.907 -2.382 -7.763 1.00 98.38 100 ILE A CA 1
ATOM 735 C C . ILE A 1 100 ? 8.192 -1.525 -8.999 1.00 98.38 100 ILE A C 1
ATOM 737 O O . ILE A 1 100 ? 8.736 -2.003 -9.994 1.00 98.38 100 ILE A O 1
ATOM 741 N N . GLY A 1 101 ? 7.789 -0.256 -8.947 1.00 96.81 101 GLY A N 1
ATOM 742 C CA . GLY A 1 101 ? 8.086 0.743 -9.972 1.00 96.81 101 GLY A CA 1
ATOM 743 C C . GLY A 1 101 ? 9.562 1.145 -9.981 1.00 96.81 101 GLY A C 1
ATOM 744 O O . GLY A 1 101 ? 10.334 0.715 -9.125 1.00 96.81 101 GLY A O 1
ATOM 745 N N . ALA A 1 102 ? 9.948 1.990 -10.940 1.00 94.88 102 ALA A N 1
ATOM 746 C CA . ALA A 1 102 ? 11.324 2.466 -11.079 1.00 94.88 102 ALA A CA 1
ATOM 747 C C . ALA A 1 102 ? 11.857 3.053 -9.760 1.00 94.88 102 ALA A C 1
ATOM 749 O O . ALA A 1 102 ? 11.177 3.847 -9.119 1.00 94.88 102 ALA A O 1
ATOM 750 N N . GLN A 1 103 ? 13.071 2.679 -9.360 1.00 95.19 103 GLN A N 1
ATOM 751 C CA . GLN A 1 103 ? 13.719 3.202 -8.157 1.00 95.19 103 GLN A CA 1
ATOM 752 C C . GLN A 1 103 ? 15.027 3.885 -8.544 1.00 95.19 103 GLN A C 1
ATOM 754 O O . GLN A 1 103 ? 15.842 3.298 -9.251 1.00 95.19 103 GLN A O 1
ATOM 759 N N . GLU A 1 104 ? 15.238 5.113 -8.072 1.00 90.75 104 GLU A N 1
ATOM 760 C CA . GLU A 1 104 ? 16.503 5.832 -8.285 1.00 90.75 104 GLU A CA 1
ATOM 761 C C . GLU A 1 104 ? 17.604 5.351 -7.331 1.00 90.75 104 GLU A C 1
ATOM 763 O O . GLU A 1 104 ? 18.789 5.397 -7.656 1.00 90.75 104 GLU A O 1
ATOM 768 N N . SER A 1 105 ? 17.215 4.879 -6.143 1.00 93.00 105 SER A N 1
ATOM 769 C CA . SER A 1 105 ? 18.130 4.354 -5.134 1.00 93.00 105 SER A CA 1
ATOM 770 C C . SER A 1 105 ? 18.194 2.829 -5.195 1.00 93.00 105 SER A C 1
ATOM 772 O O . SER A 1 105 ? 17.202 2.150 -4.922 1.00 93.00 105 SER A O 1
ATOM 774 N N . GLU A 1 106 ? 19.387 2.290 -5.462 1.00 93.06 106 GLU A N 1
ATOM 775 C CA . GLU A 1 106 ? 19.657 0.846 -5.382 1.00 93.06 106 GLU A CA 1
ATOM 776 C C . GLU A 1 106 ? 19.355 0.290 -3.984 1.00 93.06 106 GLU A C 1
ATOM 778 O O . GLU A 1 106 ? 18.766 -0.779 -3.850 1.00 93.06 106 GLU A O 1
ATOM 783 N N . THR A 1 107 ? 19.686 1.042 -2.929 1.00 94.44 107 THR A N 1
ATOM 784 C CA . THR A 1 107 ? 19.394 0.652 -1.545 1.00 94.44 107 THR A CA 1
ATOM 785 C C . THR A 1 107 ? 17.890 0.539 -1.298 1.00 94.44 107 THR A C 1
ATOM 787 O O . THR A 1 107 ? 17.441 -0.432 -0.692 1.00 94.44 107 THR A O 1
ATOM 790 N N . ALA A 1 108 ? 17.101 1.514 -1.763 1.00 95.19 108 ALA A N 1
ATOM 791 C CA . ALA A 1 108 ? 15.647 1.462 -1.630 1.00 95.19 108 ALA A CA 1
ATOM 792 C C . ALA A 1 108 ? 15.077 0.251 -2.372 1.00 95.19 108 ALA A C 1
ATOM 794 O O . ALA A 1 108 ? 14.291 -0.502 -1.802 1.00 95.19 108 ALA A O 1
ATOM 795 N N . LEU A 1 109 ? 15.529 0.027 -3.610 1.00 97.12 109 LEU A N 1
ATOM 796 C CA . LEU A 1 109 ? 15.135 -1.130 -4.406 1.00 97.12 109 LEU A CA 1
ATOM 797 C C . LEU A 1 109 ? 15.424 -2.448 -3.678 1.00 97.12 109 LEU A C 1
ATOM 799 O O . LEU A 1 109 ? 14.533 -3.291 -3.579 1.00 97.12 109 LEU A O 1
ATOM 803 N N . GLN A 1 110 ? 16.626 -2.600 -3.117 1.00 97.69 110 GLN A N 1
ATOM 804 C CA . GLN A 1 110 ? 17.011 -3.815 -2.403 1.00 97.69 110 GLN A CA 1
ATOM 805 C C . GLN A 1 110 ? 16.118 -4.069 -1.183 1.00 97.69 110 GLN A C 1
ATOM 807 O O . GLN A 1 110 ? 15.662 -5.189 -0.986 1.00 97.69 110 GLN A O 1
ATOM 812 N N . VAL A 1 111 ? 15.780 -3.032 -0.407 1.00 97.81 111 VAL A N 1
ATOM 813 C CA . VAL A 1 111 ? 14.868 -3.159 0.748 1.00 97.81 111 VAL A CA 1
ATOM 814 C C . VAL A 1 111 ? 13.487 -3.680 0.335 1.00 97.81 111 VAL A C 1
ATOM 816 O O . VAL A 1 111 ? 12.888 -4.490 1.053 1.00 97.81 111 VAL A O 1
ATOM 819 N N . LEU A 1 112 ? 12.970 -3.221 -0.808 1.00 98.44 112 LEU A N 1
ATOM 820 C CA . LEU A 1 112 ? 11.677 -3.663 -1.331 1.00 98.44 112 LEU A CA 1
ATOM 821 C C . LEU A 1 112 ? 11.731 -5.126 -1.790 1.00 98.44 112 LEU A C 1
ATOM 823 O O . LEU A 1 112 ? 10.846 -5.900 -1.421 1.00 98.44 112 LEU A O 1
ATOM 827 N N . ILE A 1 113 ? 12.777 -5.504 -2.533 1.00 98.38 113 ILE A N 1
ATOM 828 C CA . ILE A 1 113 ? 12.996 -6.878 -3.011 1.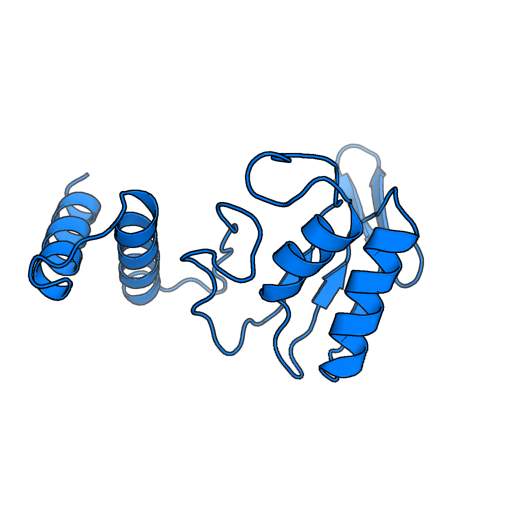00 98.38 113 ILE A CA 1
ATOM 829 C C . ILE A 1 113 ? 13.176 -7.832 -1.827 1.00 98.38 113 ILE A C 1
ATOM 831 O O . ILE A 1 113 ? 12.413 -8.786 -1.708 1.00 98.38 113 ILE A O 1
ATOM 835 N N . ASP A 1 114 ? 14.078 -7.530 -0.889 1.00 98.56 114 ASP A N 1
ATOM 836 C CA . ASP A 1 114 ? 14.333 -8.362 0.297 1.00 98.56 114 ASP A CA 1
ATOM 837 C C . ASP A 1 114 ? 13.059 -8.569 1.130 1.00 98.56 114 ASP A C 1
ATOM 839 O O . ASP A 1 114 ? 12.819 -9.634 1.707 1.00 98.56 114 ASP A O 1
ATOM 843 N N . THR A 1 115 ? 12.216 -7.535 1.220 1.00 98.62 115 THR A N 1
ATOM 844 C CA . THR A 1 115 ? 10.935 -7.629 1.925 1.00 98.62 115 THR A CA 1
ATOM 845 C C . THR A 1 115 ? 9.956 -8.534 1.188 1.00 98.62 115 THR A C 1
ATOM 847 O O . THR A 1 115 ? 9.306 -9.353 1.836 1.00 98.62 115 THR A O 1
ATOM 850 N N . ALA A 1 116 ? 9.854 -8.406 -0.134 1.00 98.56 116 ALA A N 1
ATOM 851 C CA . ALA A 1 116 ? 8.993 -9.242 -0.959 1.00 98.56 116 ALA A CA 1
ATOM 852 C C . ALA A 1 116 ? 9.431 -10.716 -0.942 1.00 98.56 116 ALA A C 1
ATOM 854 O O . ALA A 1 116 ? 8.597 -11.597 -0.738 1.00 98.56 116 ALA A O 1
ATOM 855 N N . GLU A 1 117 ? 10.735 -10.981 -1.054 1.00 98.38 117 GLU A N 1
ATOM 856 C CA . GLU A 1 117 ? 11.313 -12.325 -0.975 1.00 98.38 117 GLU A CA 1
ATOM 857 C C . GLU A 1 117 ? 11.048 -12.974 0.384 1.00 98.38 117 GLU A C 1
ATOM 859 O O . GLU A 1 117 ? 10.549 -14.093 0.455 1.00 98.38 117 GLU A O 1
ATOM 864 N N . ARG A 1 118 ? 11.292 -12.253 1.486 1.00 98.62 118 ARG A N 1
ATOM 865 C CA . ARG A 1 118 ? 11.026 -12.749 2.847 1.00 98.62 118 ARG A CA 1
ATOM 866 C C . ARG A 1 118 ? 9.549 -13.066 3.101 1.00 98.62 118 ARG A C 1
ATOM 868 O O . ARG A 1 118 ? 9.236 -13.800 4.038 1.00 98.62 118 ARG A O 1
ATOM 875 N N . LEU A 1 119 ? 8.649 -12.453 2.338 1.00 98.50 119 LEU A N 1
ATOM 876 C CA . LEU A 1 119 ? 7.204 -12.651 2.423 1.00 98.50 119 LEU A CA 1
ATOM 877 C C . LEU A 1 119 ? 6.677 -13.625 1.356 1.00 98.50 119 LEU A C 1
ATOM 879 O O . LEU A 1 119 ? 5.460 -13.783 1.243 1.00 98.50 119 LEU A O 1
ATOM 883 N N . ASP A 1 120 ? 7.568 -14.286 0.609 1.00 98.50 120 ASP A N 1
ATOM 884 C CA . ASP A 1 120 ? 7.247 -15.240 -0.456 1.00 98.50 120 ASP A CA 1
ATOM 885 C C . ASP A 1 120 ? 6.294 -14.651 -1.520 1.00 98.50 120 ASP A C 1
ATOM 887 O O . ASP A 1 120 ? 5.364 -15.307 -1.997 1.00 98.50 120 ASP A O 1
ATOM 891 N N . CYS A 1 121 ? 6.485 -13.377 -1.871 1.00 98.62 121 CYS A N 1
ATOM 892 C CA . CYS A 1 121 ? 5.635 -12.662 -2.820 1.00 98.62 121 CYS A CA 1
ATOM 893 C C . CYS A 1 121 ? 6.035 -12.931 -4.28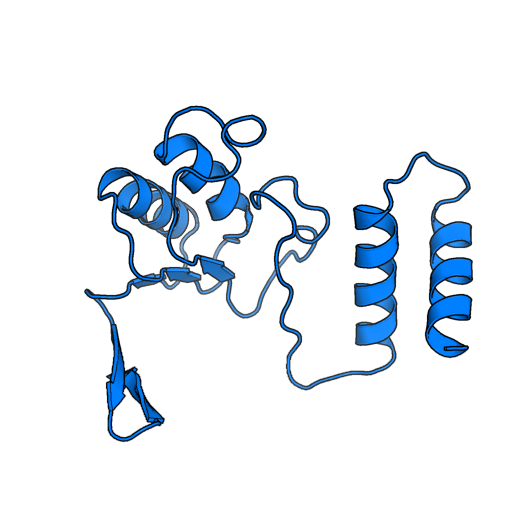4 1.00 98.62 121 CYS A C 1
ATOM 895 O O . CYS A 1 121 ? 7.213 -12.801 -4.634 1.00 98.62 121 CYS A O 1
ATOM 897 N N . PRO A 1 122 ? 5.072 -13.180 -5.195 1.00 98.50 122 PRO A N 1
ATOM 898 C CA . PRO A 1 122 ? 5.296 -13.002 -6.628 1.00 98.50 122 PRO A CA 1
ATOM 899 C C . PRO A 1 122 ? 5.680 -11.543 -6.909 1.00 98.50 122 PRO A C 1
ATOM 901 O O . PRO A 1 122 ? 4.877 -10.639 -6.673 1.00 98.50 122 PRO A O 1
ATOM 904 N N . THR A 1 123 ? 6.905 -11.309 -7.372 1.00 98.56 123 THR A N 1
ATOM 905 C CA . THR A 1 123 ? 7.499 -9.967 -7.454 1.00 98.56 123 THR A CA 1
ATOM 906 C C . THR A 1 123 ? 7.766 -9.587 -8.903 1.00 98.56 123 THR A C 1
ATOM 908 O O . THR A 1 123 ? 8.279 -10.404 -9.660 1.00 98.56 123 THR A O 1
ATOM 911 N N . PHE A 1 124 ? 7.407 -8.356 -9.273 1.00 98.31 124 PHE A N 1
ATOM 912 C CA . PHE A 1 124 ? 7.644 -7.784 -10.598 1.00 98.31 124 PHE A CA 1
ATOM 913 C C . PHE A 1 124 ? 8.327 -6.427 -10.451 1.00 98.31 124 PHE A C 1
ATOM 915 O O . PHE A 1 124 ? 7.758 -5.505 -9.863 1.00 98.31 124 PHE A O 1
ATOM 922 N N . VAL A 1 125 ? 9.532 -6.291 -10.988 1.00 98.12 125 VAL A N 1
ATOM 923 C CA . VAL A 1 125 ? 10.393 -5.122 -10.820 1.00 98.12 125 VAL A CA 1
ATOM 924 C C . VAL A 1 125 ? 10.574 -4.401 -12.149 1.00 98.12 125 VAL A C 1
ATOM 926 O O . VAL A 1 125 ? 11.015 -4.976 -13.146 1.00 98.12 125 VAL A O 1
ATOM 929 N N . TYR A 1 126 ? 10.267 -3.106 -12.158 1.00 97.12 126 TYR A N 1
ATOM 930 C CA . TYR A 1 126 ? 10.498 -2.247 -13.313 1.00 97.12 126 TYR A CA 1
ATOM 931 C C . TYR A 1 126 ? 11.979 -2.256 -13.715 1.00 97.12 126 TYR A C 1
ATOM 933 O O . TYR A 1 126 ? 12.869 -2.104 -12.877 1.00 97.12 126 TYR A O 1
ATOM 941 N N . GLY A 1 127 ? 12.248 -2.391 -15.012 1.00 94.38 127 GLY A N 1
ATOM 942 C CA . GLY A 1 127 ? 13.602 -2.451 -15.564 1.00 94.38 127 GLY A CA 1
ATOM 943 C C . GLY A 1 127 ? 14.271 -3.823 -15.455 1.00 94.38 127 GLY A C 1
ATOM 944 O O . GLY A 1 127 ? 15.341 -3.997 -16.033 1.00 94.38 127 GLY A O 1
ATOM 945 N N . GLN A 1 128 ? 13.650 -4.787 -14.764 1.00 95.19 128 GLN A N 1
ATOM 946 C CA . GLN A 1 128 ? 14.114 -6.177 -14.693 1.00 95.19 128 GLN A CA 1
ATOM 947 C C . GLN A 1 128 ? 13.100 -7.127 -15.338 1.00 95.19 128 GLN A C 1
ATOM 949 O O . GLN A 1 128 ? 13.445 -7.839 -16.277 1.00 95.19 128 GLN A O 1
ATOM 954 N N . ASP A 1 129 ? 11.850 -7.085 -14.873 1.00 96.81 129 ASP A N 1
ATOM 955 C CA . ASP A 1 129 ? 10.779 -7.985 -15.314 1.00 96.81 129 ASP A CA 1
ATOM 956 C C . ASP A 1 129 ? 9.859 -7.350 -16.355 1.00 96.81 129 ASP A C 1
ATOM 958 O O . ASP A 1 129 ? 9.250 -8.057 -17.153 1.00 96.81 129 ASP A O 1
ATOM 962 N N . PHE A 1 130 ? 9.736 -6.021 -16.333 1.00 96.19 130 PHE A N 1
ATOM 963 C CA . PHE A 1 130 ? 8.927 -5.278 -17.293 1.00 96.19 130 PHE A CA 1
ATOM 964 C C . PHE A 1 130 ? 9.488 -3.880 -17.550 1.00 96.19 130 PHE A C 1
ATOM 966 O O . PHE A 1 130 ? 10.178 -3.290 -16.713 1.00 96.19 130 PHE A O 1
ATOM 973 N N . LEU A 1 131 ? 9.135 -3.318 -18.700 1.00 94.62 131 LEU A N 1
ATOM 974 C CA . LEU A 1 131 ? 9.325 -1.907 -19.028 1.00 94.62 131 LEU A CA 1
ATOM 975 C C . LEU A 1 131 ? 7.968 -1.262 -19.298 1.00 94.62 131 LEU A C 1
ATOM 977 O O . LEU A 1 131 ? 7.068 -1.908 -19.825 1.00 94.62 131 LEU A O 1
ATOM 981 N N . ALA A 1 132 ? 7.826 0.019 -18.961 1.00 91.31 132 ALA A N 1
ATOM 982 C CA . ALA A 1 132 ? 6.632 0.802 -19.265 1.00 91.31 132 ALA A CA 1
ATOM 983 C C . ALA A 1 132 ? 7.022 2.227 -19.673 1.00 91.31 132 ALA A C 1
ATOM 985 O O . ALA A 1 132 ? 7.757 2.898 -18.950 1.00 91.31 132 ALA A O 1
ATOM 986 N N . PHE A 1 133 ? 6.554 2.686 -20.832 1.00 91.38 133 PHE A N 1
ATOM 987 C CA . PHE A 1 133 ? 6.871 4.013 -21.368 1.00 91.38 133 PHE A CA 1
ATOM 988 C C . PHE A 1 133 ? 5.746 4.539 -22.263 1.00 91.38 133 PHE A C 1
ATOM 990 O O . PHE A 1 133 ? 4.879 3.789 -22.711 1.00 91.38 133 PHE A O 1
ATOM 997 N N . GLU A 1 134 ? 5.741 5.849 -22.507 1.00 93.75 134 GLU A N 1
ATOM 998 C CA . GLU A 1 134 ? 4.784 6.474 -23.417 1.00 93.75 134 GLU A CA 1
ATOM 999 C C . GLU A 1 134 ? 5.293 6.416 -24.864 1.00 93.75 134 GLU A C 1
ATOM 1001 O O . GLU A 1 134 ? 6.402 6.854 -25.167 1.00 93.75 134 GLU A O 1
ATOM 1006 N N . GLU A 1 135 ? 4.461 5.914 -25.772 1.00 95.12 135 GLU A N 1
ATOM 1007 C CA . GLU A 1 135 ? 4.699 5.921 -27.210 1.00 95.12 135 GLU A CA 1
ATOM 1008 C C . GLU A 1 135 ? 3.423 6.379 -27.930 1.00 95.12 135 GLU A C 1
ATOM 1010 O O . GLU A 1 135 ? 2.341 5.819 -27.746 1.00 95.12 135 GLU A O 1
ATOM 1015 N N . ASN A 1 136 ? 3.529 7.424 -28.758 1.00 93.75 136 ASN A N 1
ATOM 1016 C CA . ASN A 1 136 ? 2.405 7.994 -29.516 1.00 93.75 136 ASN A CA 1
ATOM 1017 C C . ASN A 1 136 ? 1.166 8.346 -28.654 1.00 93.75 136 ASN A C 1
ATOM 1019 O O . ASN A 1 136 ? 0.028 8.124 -29.079 1.00 93.75 136 ASN A O 1
ATOM 1023 N N . GLY A 1 137 ? 1.367 8.881 -27.443 1.00 93.19 137 GLY A N 1
ATOM 1024 C CA . GLY A 1 137 ? 0.276 9.258 -26.533 1.00 93.19 137 GLY A CA 1
ATOM 1025 C C . GLY A 1 137 ? -0.384 8.081 -25.811 1.00 93.19 137 GLY A C 1
ATOM 1026 O O . GLY A 1 137 ? -1.492 8.218 -25.290 1.00 93.19 137 GLY A O 1
ATOM 1027 N N . ARG A 1 138 ? 0.237 6.896 -25.833 1.00 90.81 138 ARG A N 1
ATOM 1028 C CA . ARG A 1 138 ? -0.264 5.681 -25.184 1.00 90.81 138 ARG A CA 1
ATOM 1029 C C . ARG A 1 138 ? 0.820 5.069 -24.315 1.00 90.81 138 ARG A C 1
ATOM 1031 O O . ARG A 1 138 ? 1.989 5.085 -24.678 1.00 90.81 138 ARG A O 1
ATOM 1038 N N . MET A 1 139 ? 0.416 4.479 -23.199 1.00 91.31 139 MET A N 1
ATOM 1039 C CA . MET A 1 139 ? 1.309 3.661 -22.388 1.00 91.31 139 MET A CA 1
ATOM 1040 C C . MET A 1 139 ? 1.519 2.305 -23.071 1.00 91.31 139 MET A C 1
ATOM 1042 O O . MET A 1 139 ? 0.552 1.593 -23.350 1.00 91.31 139 MET A O 1
ATOM 1046 N N . VAL A 1 140 ? 2.777 1.966 -23.332 1.00 91.88 140 VAL A N 1
ATOM 1047 C CA . VAL A 1 140 ? 3.229 0.660 -23.817 1.00 91.88 140 VAL A CA 1
ATOM 1048 C C . VAL A 1 140 ? 3.945 -0.046 -22.672 1.00 91.88 140 VAL A C 1
ATOM 1050 O O . VAL A 1 140 ? 4.696 0.593 -21.935 1.00 91.88 140 VAL A O 1
ATOM 1053 N N . TYR A 1 141 ? 3.708 -1.350 -22.522 1.00 88.69 141 TYR A N 1
ATOM 1054 C CA . TYR A 1 141 ? 4.419 -2.198 -21.569 1.00 88.69 141 TYR A CA 1
ATOM 1055 C C . TYR A 1 141 ? 4.830 -3.520 -22.226 1.00 88.69 141 TYR A C 1
ATOM 1057 O O . TYR A 1 141 ? 4.108 -4.028 -23.088 1.00 88.69 141 TYR A O 1
ATOM 1065 N N . GLN A 1 142 ? 5.988 -4.051 -21.836 1.00 87.56 142 GLN A N 1
ATOM 1066 C CA . GLN A 1 142 ? 6.534 -5.327 -22.309 1.00 87.56 142 GLN A CA 1
ATOM 1067 C C . GLN A 1 142 ? 7.325 -6.027 -21.212 1.00 87.56 142 GLN A C 1
ATOM 1069 O O . GLN A 1 142 ? 7.879 -5.297 -20.354 1.00 87.56 142 GLN A O 1
#

Foldseek 3Di:
DVLLVVLLVVLCVVCVPDDDDPQLSVLSSVVVVCVVVPDPDDDDDFPAQAQPTSNLPDQAHQEAEAEEQDPPPCVPQHDDSLSSLLSNLNSQHAQHAYEYYDYPDPSSVVSNVVSCVVSVHNYHYDPPRKDWDDDPNDIDMD

pLDDT: mean 93.74, std 8.41, range [58.78, 98.75]